Protein AF-A0A431K5M0-F1 (afdb_monomer_lite)

Sequence (38 aa):
ACGEGALCITELQKPGGKRLAAADFVRGTAIAVGSHFD

Structure (mmCIF, N/CA/C/O backbone):
data_AF-A0A431K5M0-F1
#
_entry.id   AF-A0A431K5M0-F1
#
loop_
_atom_site.group_PDB
_atom_site.id
_atom_site.type_symbol
_atom_site.label_atom_id
_atom_site.label_alt_id
_atom_site.label_comp_id
_atom_site.label_asym_id
_atom_site.label_entity_id
_atom_site.label_seq_id
_atom_site.pdbx_PDB_ins_code
_atom_site.Cartn_x
_atom_site.Cartn_y
_atom_site.Cartn_z
_atom_site.occupancy
_atom_site.B_iso_or_equiv
_atom_site.auth_seq_id
_atom_site.auth_comp_id
_atom_site.auth_asym_id
_atom_site.auth_atom_id
_atom_site.pdbx_PDB_model_num
ATOM 1 N N . ALA A 1 1 ? 7.222 -6.663 -6.722 1.00 86.31 1 ALA A N 1
ATOM 2 C CA . ALA A 1 1 ? 7.611 -8.091 -6.720 1.00 86.31 1 ALA A CA 1
ATOM 3 C C . ALA A 1 1 ? 8.673 -8.304 -5.649 1.00 86.31 1 ALA A C 1
ATOM 5 O O . ALA A 1 1 ? 9.275 -7.321 -5.233 1.00 86.31 1 ALA A O 1
ATOM 6 N N . CYS A 1 2 ? 8.871 -9.539 -5.189 1.00 94.06 2 CYS A N 1
ATOM 7 C CA . CYS A 1 2 ? 9.971 -9.891 -4.283 1.00 94.06 2 CYS A CA 1
ATOM 8 C C . CYS A 1 2 ? 11.079 -10.605 -5.078 1.00 94.06 2 CYS A C 1
ATOM 10 O O . CYS A 1 2 ? 10.897 -10.858 -6.268 1.00 94.06 2 CYS A O 1
ATOM 12 N N . GLY A 1 3 ? 12.217 -10.924 -4.446 1.00 93.38 3 GLY A N 1
ATOM 13 C CA . GLY A 1 3 ? 13.308 -11.663 -5.107 1.00 93.38 3 GLY A CA 1
ATOM 14 C C . GLY A 1 3 ? 12.872 -13.022 -5.675 1.00 93.38 3 GLY A C 1
ATOM 15 O O . GLY A 1 3 ? 13.398 -13.461 -6.691 1.00 93.38 3 GLY A O 1
ATOM 16 N N . GLU A 1 4 ? 11.854 -13.634 -5.068 1.00 95.81 4 GLU A N 1
ATOM 17 C CA . GLU A 1 4 ? 11.124 -14.787 -5.588 1.00 95.81 4 GLU A CA 1
ATOM 18 C C . GLU A 1 4 ? 9.626 -14.613 -5.289 1.00 95.81 4 GLU A C 1
ATOM 20 O O . GLU A 1 4 ? 9.251 -14.129 -4.216 1.00 95.81 4 GLU A O 1
ATOM 25 N N . GLY A 1 5 ? 8.762 -14.978 -6.241 1.00 95.19 5 GLY A N 1
ATOM 26 C CA . GLY A 1 5 ? 7.309 -14.882 -6.091 1.00 95.19 5 GLY A CA 1
ATOM 27 C C . GLY A 1 5 ? 6.802 -13.469 -5.760 1.00 95.19 5 GLY A C 1
ATOM 28 O O . GLY A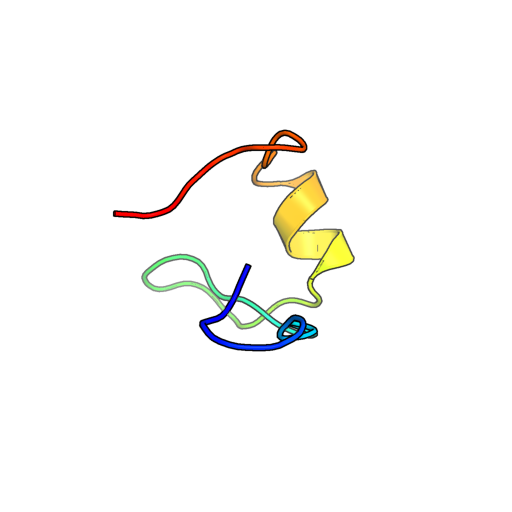 1 5 ? 7.289 -12.454 -6.271 1.00 95.19 5 GLY A O 1
ATOM 29 N N . ALA A 1 6 ? 5.775 -13.399 -4.910 1.00 96.44 6 ALA A N 1
ATOM 30 C CA . ALA A 1 6 ? 5.172 -12.146 -4.472 1.00 96.44 6 ALA A CA 1
ATOM 31 C C . ALA A 1 6 ? 4.713 -12.215 -3.012 1.00 96.44 6 ALA A C 1
ATOM 33 O O . ALA A 1 6 ? 4.195 -13.234 -2.558 1.00 96.44 6 ALA A O 1
ATOM 34 N N . LEU A 1 7 ? 4.847 -11.092 -2.302 1.00 95.25 7 LEU A N 1
ATOM 35 C CA .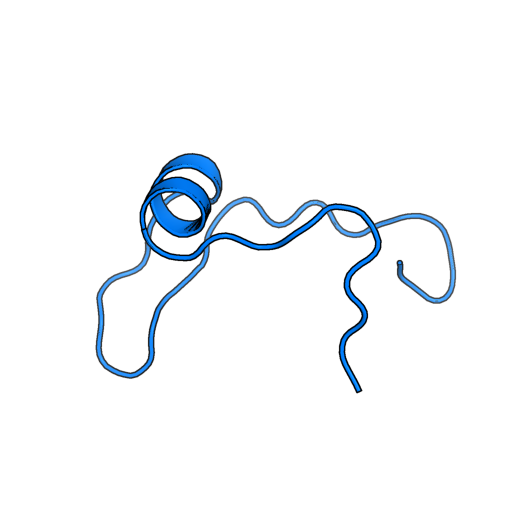 LEU A 1 7 ? 4.255 -10.904 -0.982 1.00 95.25 7 LEU A CA 1
ATOM 36 C C . LEU A 1 7 ? 2.807 -10.418 -1.118 1.00 95.25 7 LEU A C 1
ATOM 38 O O . LEU A 1 7 ? 2.544 -9.389 -1.742 1.00 95.25 7 LEU A O 1
ATOM 42 N N . CYS A 1 8 ? 1.871 -11.133 -0.495 1.00 96.31 8 CYS A N 1
ATOM 43 C CA . CYS A 1 8 ? 0.479 -10.705 -0.388 1.00 96.31 8 CYS A CA 1
ATOM 44 C C . CYS A 1 8 ? 0.299 -9.827 0.858 1.00 96.31 8 CYS A C 1
ATOM 46 O O . CYS A 1 8 ? 0.206 -10.332 1.975 1.00 96.31 8 CYS A O 1
ATOM 48 N N . ILE A 1 9 ? 0.273 -8.506 0.675 1.00 96.81 9 ILE A N 1
ATOM 49 C CA . ILE A 1 9 ? 0.022 -7.563 1.769 1.00 96.81 9 ILE A CA 1
ATOM 50 C C . ILE A 1 9 ? -1.484 -7.508 2.040 1.00 96.81 9 ILE A C 1
ATOM 52 O O . ILE A 1 9 ? -2.260 -7.122 1.167 1.00 96.81 9 ILE A O 1
ATOM 56 N N . THR A 1 10 ? -1.897 -7.871 3.253 1.00 98.19 10 THR A N 1
ATOM 57 C CA . THR A 1 10 ? -3.313 -7.898 3.657 1.00 98.19 10 THR A CA 1
ATOM 58 C C . THR A 1 10 ? -3.746 -6.643 4.417 1.00 98.19 10 THR A C 1
ATOM 60 O O . THR 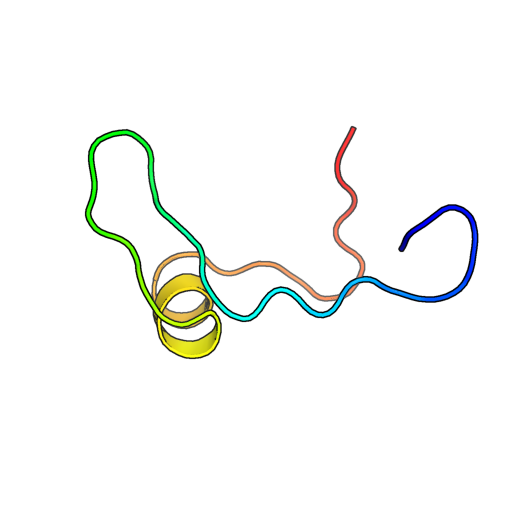A 1 10 ? -4.920 -6.276 4.360 1.00 98.19 10 THR A O 1
ATOM 63 N N . GLU A 1 11 ? -2.811 -5.944 5.069 1.00 98.38 11 GLU A N 1
ATOM 64 C CA . GLU A 1 11 ? -3.062 -4.723 5.843 1.00 98.38 11 GLU A CA 1
ATOM 65 C C . GLU A 1 11 ? -1.943 -3.689 5.674 1.00 98.38 11 GLU A C 1
ATOM 67 O O . GLU A 1 11 ? -0.772 -4.043 5.548 1.00 98.38 11 GLU A O 1
ATOM 72 N N . LEU A 1 12 ? -2.307 -2.402 5.698 1.00 98.25 12 LEU A N 1
ATOM 73 C CA . LEU A 1 12 ? -1.389 -1.266 5.576 1.00 98.25 12 LEU A CA 1
ATOM 74 C C . LEU A 1 12 ? -1.802 -0.110 6.496 1.00 98.25 12 LEU A C 1
ATOM 76 O O . LEU A 1 12 ? -2.931 -0.038 6.980 1.00 98.25 12 LEU A O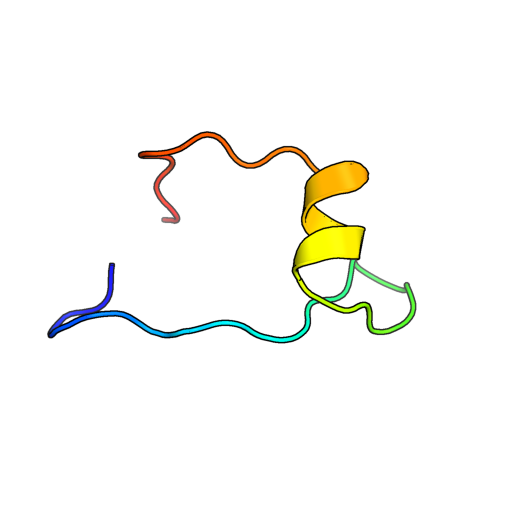 1
ATOM 80 N N . GLN A 1 13 ? -0.887 0.832 6.713 1.00 98.12 13 GLN A N 1
ATOM 81 C CA . GLN A 1 13 ? -1.100 2.008 7.555 1.00 98.12 13 GLN A CA 1
ATOM 82 C C . GLN A 1 13 ? -0.432 3.238 6.923 1.00 98.12 13 GLN A C 1
ATOM 84 O O . GLN A 1 13 ? 0.720 3.176 6.500 1.00 98.12 13 GLN A O 1
ATOM 89 N N . LYS A 1 14 ? -1.141 4.377 6.892 1.00 95.56 14 LYS A N 1
ATOM 90 C CA . LYS A 1 14 ? -0.521 5.687 6.609 1.00 95.56 14 LYS A CA 1
ATOM 91 C C . LYS A 1 14 ? 0.275 6.163 7.830 1.00 95.56 14 LYS A C 1
ATOM 93 O O . LYS A 1 14 ? -0.151 5.867 8.946 1.00 95.56 14 LYS A O 1
ATOM 98 N N . PRO A 1 15 ? 1.352 6.950 7.665 1.00 97.31 15 PRO A N 1
ATOM 99 C CA . PRO A 1 15 ? 2.089 7.516 8.796 1.00 97.31 15 PRO A CA 1
ATOM 100 C C . PRO A 1 15 ? 1.148 8.156 9.832 1.00 97.31 15 PRO A C 1
ATOM 102 O O . PRO A 1 15 ? 0.308 8.982 9.481 1.00 97.31 15 PRO A O 1
ATOM 105 N N . GLY A 1 16 ? 1.234 7.717 11.093 1.00 97.31 16 GLY A N 1
ATOM 106 C CA . GLY A 1 16 ? 0.390 8.201 12.198 1.00 97.31 16 GLY A CA 1
ATOM 107 C C . GLY A 1 16 ? -1.087 7.767 12.180 1.00 97.31 16 GLY A C 1
ATOM 108 O O . GLY A 1 16 ? -1.830 8.125 13.088 1.00 97.31 16 GLY A O 1
ATOM 109 N N . GLY A 1 17 ? -1.536 7.003 11.179 1.00 96.06 17 GLY A N 1
ATOM 110 C CA . GLY A 1 17 ? -2.920 6.530 11.061 1.00 96.06 17 GLY A CA 1
ATOM 111 C C . GLY A 1 17 ? -3.184 5.201 11.772 1.00 96.06 17 GLY A C 1
ATOM 112 O O . GLY A 1 17 ? -2.301 4.628 12.398 1.00 96.06 17 GLY A O 1
ATOM 113 N N . LYS A 1 18 ? -4.399 4.664 11.641 1.00 97.44 18 LYS A N 1
ATOM 114 C CA . LYS A 1 18 ? -4.714 3.281 12.044 1.00 97.44 18 LYS A CA 1
ATOM 115 C C . LYS A 1 18 ? -4.363 2.280 10.935 1.00 97.44 18 LYS A C 1
ATOM 117 O O . LYS A 1 18 ? -4.259 2.667 9.771 1.00 97.44 18 LYS A O 1
ATOM 122 N N . ARG A 1 19 ? -4.234 0.997 11.291 1.00 98.19 19 ARG A N 1
ATOM 123 C CA . ARG A 1 19 ? -4.175 -0.104 10.315 1.00 98.19 19 ARG A CA 1
ATOM 124 C C . ARG A 1 19 ? -5.499 -0.220 9.557 1.00 98.19 19 ARG A C 1
ATOM 126 O O . ARG A 1 19 ? -6.566 0.000 10.130 1.00 98.19 19 ARG A O 1
ATOM 133 N N . LEU A 1 20 ? -5.408 -0.550 8.276 1.00 98.62 20 LEU A N 1
ATOM 134 C CA . LEU A 1 20 ? -6.523 -0.738 7.352 1.00 98.62 20 LEU A CA 1
ATOM 135 C C . LEU A 1 20 ? -6.298 -2.012 6.538 1.00 98.62 20 LEU A C 1
ATOM 137 O O . LEU A 1 20 ? -5.153 -2.349 6.237 1.00 98.62 20 LEU A O 1
ATOM 141 N N . ALA A 1 21 ? -7.380 -2.660 6.105 1.00 98.56 21 ALA A N 1
ATOM 142 C CA . ALA A 1 21 ? -7.298 -3.706 5.091 1.00 98.56 21 ALA A CA 1
ATOM 143 C C . ALA A 1 21 ? -6.734 -3.137 3.775 1.00 98.56 21 ALA A C 1
ATOM 145 O O . ALA A 1 21 ? -6.979 -1.976 3.433 1.00 98.56 21 ALA A O 1
ATOM 146 N N . ALA A 1 22 ? -6.013 -3.955 3.006 1.00 98.00 22 ALA A N 1
ATOM 147 C CA . ALA A 1 22 ? -5.362 -3.514 1.770 1.00 98.00 22 ALA A CA 1
ATOM 148 C C . ALA A 1 22 ? -6.340 -2.886 0.760 1.00 98.00 22 ALA A C 1
ATOM 150 O O . ALA A 1 22 ? -6.034 -1.854 0.164 1.00 98.00 22 ALA A O 1
ATOM 151 N N . ALA A 1 23 ? -7.546 -3.449 0.624 1.00 97.62 23 ALA A N 1
ATOM 152 C CA . ALA A 1 23 ? -8.582 -2.902 -0.252 1.00 97.62 23 ALA A CA 1
ATOM 153 C C . ALA A 1 23 ? -9.005 -1.477 0.154 1.00 97.62 23 ALA A C 1
ATOM 155 O O . ALA A 1 23 ? -9.143 -0.605 -0.705 1.00 97.62 23 ALA A O 1
ATOM 156 N N . ASP A 1 24 ? -9.163 -1.223 1.455 1.00 98.12 24 ASP A N 1
ATOM 157 C CA . ASP A 1 24 ? -9.526 0.101 1.969 1.00 98.12 24 ASP A CA 1
ATOM 158 C C . ASP A 1 24 ? -8.374 1.097 1.824 1.00 98.12 24 ASP A C 1
ATOM 160 O O . ASP A 1 24 ? -8.591 2.257 1.466 1.00 98.12 24 ASP A O 1
ATOM 164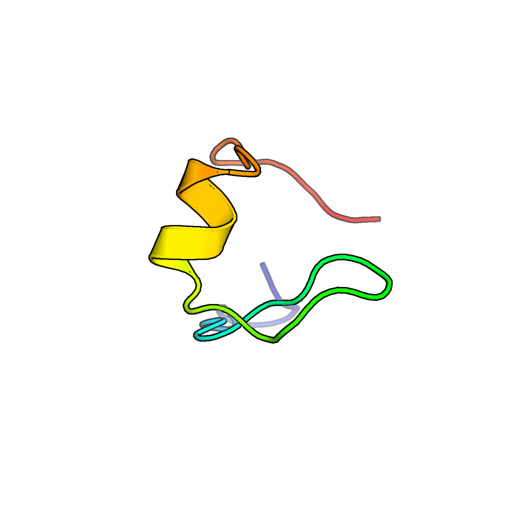 N N . PHE A 1 25 ? -7.135 0.644 2.040 1.00 97.75 25 PHE A N 1
ATOM 165 C CA . PHE A 1 25 ? -5.953 1.475 1.836 1.00 97.75 25 PHE A CA 1
ATOM 166 C C . PHE A 1 25 ? -5.828 1.934 0.376 1.00 97.75 25 PHE A C 1
ATOM 168 O O . PHE A 1 25 ? -5.640 3.129 0.140 1.00 97.75 25 PHE A O 1
ATOM 175 N N . VAL A 1 26 ? -5.981 1.020 -0.594 1.00 96.44 26 VAL A N 1
ATOM 176 C CA . VAL A 1 26 ? -5.852 1.314 -2.035 1.00 96.44 26 VAL A CA 1
ATOM 177 C C . VAL A 1 26 ? -6.958 2.249 -2.529 1.00 96.44 26 VAL A C 1
ATOM 179 O O . VAL A 1 26 ? -6.691 3.135 -3.338 1.00 96.44 26 VAL A O 1
ATOM 182 N N . ARG A 1 27 ? -8.185 2.132 -1.999 1.00 95.94 27 ARG A N 1
ATOM 183 C CA . ARG A 1 27 ? -9.278 3.075 -2.310 1.00 95.94 27 ARG A CA 1
ATOM 184 C C . ARG A 1 27 ? -8.928 4.524 -1.953 1.00 95.94 27 ARG A C 1
ATOM 186 O O . ARG A 1 27 ? -9.322 5.432 -2.675 1.00 95.94 27 ARG A O 1
ATOM 193 N N . GLY A 1 28 ? -8.205 4.742 -0.851 1.00 95.38 28 GLY A N 1
ATOM 194 C CA . GLY A 1 28 ? -7.785 6.074 -0.386 1.00 95.38 28 GLY A CA 1
ATOM 195 C C . GLY A 1 28 ? -6.348 6.475 -0.752 1.00 95.38 28 GLY A C 1
ATOM 196 O O . GLY A 1 28 ? -5.920 7.584 -0.420 1.00 95.38 28 GLY A O 1
ATOM 197 N N . THR A 1 29 ? -5.588 5.565 -1.364 1.00 95.31 29 THR A N 1
ATOM 198 C CA . THR A 1 29 ? -4.189 5.735 -1.785 1.00 95.31 29 THR A CA 1
ATOM 199 C C . THR A 1 29 ? -3.973 4.892 -3.035 1.00 95.31 29 THR A C 1
ATOM 201 O O . THR A 1 29 ? -3.560 3.737 -2.951 1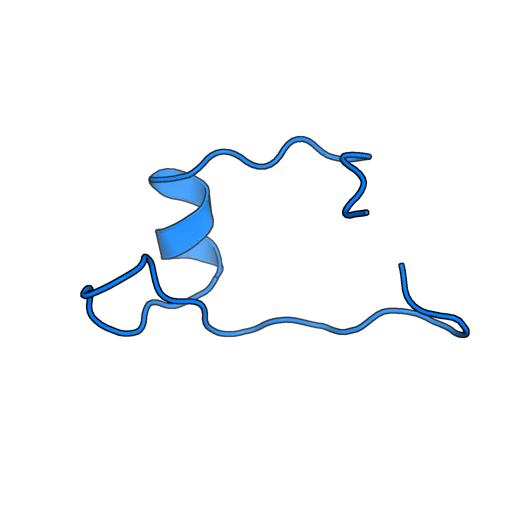.00 95.31 29 THR A O 1
ATOM 204 N N . ALA A 1 30 ? -4.307 5.449 -4.197 1.00 94.75 30 ALA A N 1
ATOM 205 C CA . ALA A 1 30 ? -4.208 4.712 -5.447 1.00 94.75 30 ALA A CA 1
ATOM 206 C C . ALA A 1 30 ? -2.752 4.301 -5.716 1.00 94.75 30 ALA A C 1
ATOM 208 O O . ALA A 1 30 ? -1.857 5.143 -5.766 1.00 94.75 30 ALA A O 1
ATOM 209 N N . ILE A 1 31 ? -2.538 3.001 -5.903 1.00 94.12 31 ILE A N 1
ATOM 210 C CA . ILE A 1 31 ? -1.274 2.427 -6.363 1.00 94.12 31 ILE A CA 1
ATOM 211 C C . ILE A 1 31 ? -1.563 1.833 -7.735 1.00 94.12 31 ILE A C 1
ATOM 213 O O . ILE A 1 31 ? -2.427 0.963 -7.867 1.00 94.12 31 ILE A O 1
ATOM 217 N N . ALA A 1 32 ? -0.886 2.336 -8.763 1.00 95.75 32 ALA A N 1
ATOM 218 C CA . ALA A 1 32 ? -1.066 1.829 -10.112 1.00 95.75 32 ALA A CA 1
ATOM 219 C C . ALA A 1 32 ? -0.425 0.441 -10.253 1.00 95.75 32 ALA A C 1
ATOM 221 O O . ALA A 1 32 ? 0.604 0.129 -9.649 1.00 95.75 32 ALA A O 1
ATOM 222 N N . VAL A 1 33 ? -1.026 -0.404 -11.087 1.00 95.75 33 VAL A N 1
ATOM 223 C CA . VAL A 1 33 ? -0.410 -1.679 -11.463 1.00 95.75 33 VAL A CA 1
ATOM 224 C C . VAL A 1 33 ? 0.920 -1.392 -12.166 1.00 95.75 33 VAL A C 1
ATOM 226 O O . VAL A 1 33 ? 0.980 -0.552 -13.060 1.00 95.75 33 VAL A O 1
ATOM 229 N N . GLY A 1 34 ? 1.984 -2.082 -11.750 1.00 95.38 34 GLY A N 1
ATOM 230 C CA . GLY A 1 34 ? 3.336 -1.882 -12.283 1.00 95.38 34 GLY A CA 1
ATOM 231 C C . GLY A 1 34 ? 4.149 -0.784 -11.589 1.00 95.38 34 GLY A C 1
ATOM 232 O O . GLY A 1 34 ? 5.320 -0.620 -11.921 1.00 95.38 34 GLY A O 1
ATOM 233 N N . SER A 1 35 ? 3.583 -0.065 -10.610 1.00 95.69 35 SER A N 1
ATOM 234 C CA . SER A 1 35 ? 4.370 0.819 -9.743 1.00 95.69 35 SER A CA 1
ATOM 235 C C . SER A 1 35 ? 5.493 0.045 -9.041 1.00 95.69 35 SER A C 1
ATOM 237 O O . SER A 1 35 ? 5.300 -1.091 -8.598 1.00 95.69 35 SER A O 1
ATOM 239 N N . HIS A 1 36 ? 6.664 0.675 -8.944 1.00 95.88 36 HIS A N 1
ATOM 240 C CA . HIS A 1 36 ? 7.841 0.145 -8.262 1.00 95.88 36 HIS A CA 1
ATOM 241 C C . HIS A 1 36 ? 8.089 0.903 -6.956 1.00 95.88 36 HIS A C 1
ATOM 243 O O . HIS A 1 36 ? 7.665 2.048 -6.802 1.00 95.88 36 HIS A O 1
ATOM 249 N N . PHE A 1 37 ? 8.749 0.229 -6.019 1.00 91.19 37 PHE A N 1
ATOM 250 C CA . PHE A 1 37 ? 9.227 0.798 -4.766 1.00 91.19 37 PHE A CA 1
ATOM 251 C C . PHE A 1 37 ? 10.755 0.707 -4.797 1.00 91.19 37 PHE A C 1
ATOM 253 O O . PHE A 1 37 ? 11.262 -0.373 -5.113 1.00 91.19 37 PHE A O 1
ATOM 260 N N . ASP A 1 38 ? 11.436 1.821 -4.522 1.00 90.12 38 ASP A N 1
ATOM 261 C CA . ASP A 1 38 ? 12.901 1.906 -4.414 1.00 90.12 38 ASP A CA 1
ATOM 262 C C . ASP A 1 38 ? 13.399 1.534 -3.008 1.00 90.12 38 ASP A C 1
ATOM 264 O O . ASP A 1 38 ? 12.673 1.824 -2.023 1.00 90.12 38 ASP A O 1
#

Foldseek 3Di:
DDPDDDDDDQWDADVVGDIDGPVVVCVVPPDDPPDDDD

pLDDT: mean 95.91, std 2.46, range [86.31, 98.62]

Secondary structure (DSSP, 8-state):
--SSS-----EEE-TTS-EEEHHHHHHHS---TT----

Radius of gyration: 11.2 Å; chains: 1; bounding box: 23×23×24 Å